Protein AF-A0A2V9TAP6-F1 (afdb_monomer_lite)

Sequence (128 aa):
MLARSSFRQVGIHDHGLYSRNRPRFCCRDLNEDASGNLAGTQTRSLNGDVADETFTGNAIVNPDCTGTDVIQVFESGVLVRTTMLNLVYDDNGRAARAIFKSLVLPNGASLPAVLAIEAQKVFSGKSE

Secondary structure (DSSP, 8-state):
-PPPEEEEEEEEEE---S-S---EEEEEEEEE-TT-EEEEEEEEEETTEEEEEEEEEEEEE-TTSEEEEEEEEEETTEEEEEEEEEEEEEGGGTEEEEEEEEEE-TTSPBPP--EEEEEEEEEE----

Structure (mmCIF, N/CA/C/O backbone):
data_AF-A0A2V9TAP6-F1
#
_entry.id   AF-A0A2V9TAP6-F1
#
loop_
_atom_site.group_PDB
_atom_site.id
_atom_site.type_symbol
_atom_site.label_atom_id
_atom_site.label_alt_id
_atom_site.label_comp_id
_atom_site.label_asym_id
_atom_site.label_entity_id
_atom_site.label_seq_id
_atom_site.pdbx_PDB_ins_code
_atom_site.Cartn_x
_atom_site.Cartn_y
_atom_site.Cartn_z
_atom_site.occupancy
_atom_site.B_iso_or_equiv
_atom_site.auth_seq_id
_atom_site.auth_comp_id
_atom_site.auth_asym_id
_atom_site.auth_atom_id
_atom_site.pdbx_PDB_model_num
ATOM 1 N N . MET A 1 1 ? -14.747 9.418 12.085 1.00 37.84 1 MET A N 1
ATOM 2 C CA . MET A 1 1 ? -13.450 10.126 12.067 1.00 37.84 1 MET A CA 1
ATOM 3 C C .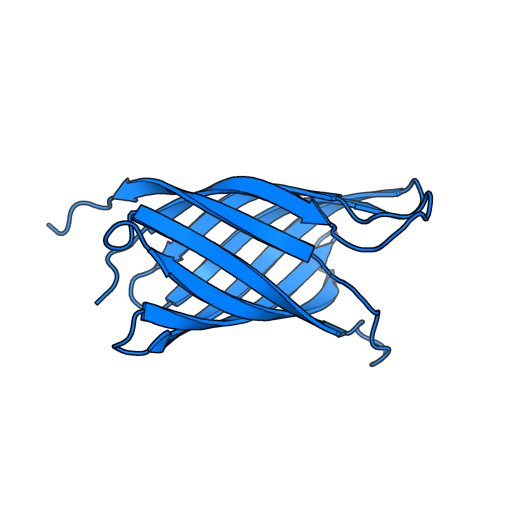 MET A 1 1 ? -12.420 9.148 12.607 1.00 37.84 1 MET A C 1
ATOM 5 O O . MET A 1 1 ? -12.463 8.846 13.794 1.00 37.84 1 MET A O 1
ATOM 9 N N . LEU A 1 2 ? -11.619 8.528 11.738 1.00 49.66 2 LEU A N 1
ATOM 10 C CA . LEU A 1 2 ? -10.583 7.586 12.167 1.00 49.66 2 LEU A CA 1
ATOM 11 C C . LEU A 1 2 ? -9.467 8.406 12.828 1.00 49.66 2 LEU A C 1
ATOM 13 O O . LEU A 1 2 ? -8.974 9.361 12.244 1.00 49.66 2 LEU A O 1
ATOM 17 N N . ALA A 1 3 ? -9.119 8.120 14.082 1.00 54.72 3 ALA A N 1
ATOM 18 C CA . ALA A 1 3 ? -7.928 8.708 14.697 1.00 54.72 3 ALA A CA 1
ATOM 19 C C . ALA A 1 3 ? -6.669 8.152 14.005 1.00 54.72 3 ALA A C 1
ATOM 21 O O . ALA A 1 3 ? -6.725 7.048 13.458 1.00 54.72 3 ALA A O 1
ATOM 22 N N . ARG A 1 4 ? -5.527 8.859 14.076 1.00 55.88 4 ARG A N 1
ATOM 23 C CA . ARG A 1 4 ? -4.231 8.325 13.605 1.00 55.88 4 ARG A CA 1
ATOM 24 C C . ARG A 1 4 ? -4.027 6.911 14.156 1.00 55.88 4 ARG A C 1
ATOM 26 O O . ARG A 1 4 ? -4.072 6.699 15.373 1.00 55.88 4 ARG A O 1
ATOM 33 N N . SER A 1 5 ? -3.849 5.955 13.255 1.00 60.28 5 SER A N 1
ATOM 34 C CA . SER A 1 5 ? -3.845 4.533 13.568 1.00 60.28 5 SER A CA 1
ATOM 35 C C . SER A 1 5 ? -2.647 3.873 12.904 1.00 60.28 5 SER A C 1
ATOM 37 O O . SER A 1 5 ? -2.459 3.954 11.694 1.00 60.28 5 SER A O 1
ATOM 39 N N . SER A 1 6 ? -1.838 3.198 13.714 1.00 67.06 6 SER A N 1
ATOM 40 C CA . SER A 1 6 ? -0.824 2.288 13.195 1.00 67.06 6 SER A CA 1
ATOM 41 C C . SER A 1 6 ? -1.412 0.887 13.191 1.00 67.06 6 SER A C 1
ATOM 43 O O . SER A 1 6 ? -1.883 0.397 14.226 1.00 67.06 6 SER A O 1
ATOM 45 N N . PHE A 1 7 ? -1.399 0.259 12.023 1.00 60.66 7 PHE A N 1
ATOM 46 C CA . PHE A 1 7 ? -1.844 -1.108 11.839 1.00 60.66 7 PHE A CA 1
ATOM 47 C C . PHE A 1 7 ? -0.638 -1.996 11.579 1.00 60.66 7 PHE A C 1
ATOM 49 O O . PHE A 1 7 ? 0.274 -1.664 10.823 1.00 60.66 7 PHE A O 1
ATOM 56 N N . ARG A 1 8 ? -0.666 -3.174 12.184 1.00 58.34 8 ARG A N 1
ATOM 57 C CA . ARG A 1 8 ? 0.198 -4.274 11.797 1.00 58.34 8 ARG A CA 1
ATOM 58 C C . ARG A 1 8 ? -0.625 -5.210 10.957 1.00 58.34 8 ARG A C 1
ATOM 60 O O . ARG A 1 8 ? -1.660 -5.715 11.391 1.00 58.34 8 ARG A O 1
ATOM 67 N N . GLN A 1 9 ? -0.144 -5.456 9.755 1.00 56.59 9 GLN A N 1
ATOM 68 C CA . GLN A 1 9 ? -0.730 -6.479 8.924 1.00 56.59 9 GLN A CA 1
ATOM 69 C C . GLN A 1 9 ? -0.466 -7.847 9.552 1.00 56.59 9 GLN A C 1
ATOM 71 O O . GLN A 1 9 ? 0.671 -8.186 9.880 1.00 56.59 9 GLN A O 1
ATOM 76 N N . VAL A 1 10 ? -1.532 -8.608 9.758 1.00 53.62 10 VAL A N 1
ATOM 77 C CA . VAL A 1 10 ? -1.494 -9.921 10.407 1.00 53.62 10 VAL A CA 1
ATOM 78 C C . VAL A 1 10 ? -1.457 -11.042 9.370 1.00 53.62 10 VAL A C 1
ATOM 80 O O . VAL A 1 10 ? -0.872 -12.089 9.643 1.00 53.62 10 VAL A O 1
ATOM 83 N N . GLY A 1 11 ? -1.950 -10.802 8.150 1.00 51.44 11 GLY A N 1
ATOM 84 C CA . GLY A 1 11 ? -1.837 -11.757 7.050 1.00 51.44 11 GLY A CA 1
ATOM 85 C C . GLY A 1 11 ? -2.072 -11.135 5.676 1.00 51.44 11 GLY A C 1
ATOM 86 O O . GLY A 1 11 ? -2.824 -10.173 5.536 1.00 51.44 11 GLY A O 1
ATOM 87 N N . ILE A 1 12 ? -1.426 -11.706 4.653 1.00 55.06 12 ILE A N 1
ATOM 88 C CA . ILE A 1 12 ? -1.905 -11.625 3.268 1.00 55.06 12 ILE A CA 1
ATOM 89 C C . ILE A 1 12 ? -2.227 -13.029 2.807 1.00 55.06 12 ILE A C 1
ATOM 91 O O . ILE A 1 12 ? -1.358 -13.906 2.800 1.00 55.06 12 ILE A O 1
ATOM 95 N N . HIS A 1 13 ? -3.469 -13.219 2.388 1.00 55.97 13 HIS A N 1
ATOM 96 C CA . HIS A 1 13 ? -3.960 -14.483 1.874 1.00 55.97 13 HIS A CA 1
ATOM 97 C C . HIS A 1 13 ? -4.222 -14.340 0.376 1.00 55.97 13 HIS A C 1
ATOM 99 O O . HIS A 1 13 ? -5.085 -13.582 -0.055 1.00 55.97 13 HIS A O 1
ATOM 105 N N . ASP A 1 14 ? -3.450 -15.065 -0.433 1.00 50.53 14 ASP A N 1
ATOM 106 C CA . ASP A 1 14 ? -3.751 -15.247 -1.853 1.00 50.53 14 ASP A CA 1
ATOM 107 C C . ASP A 1 14 ? -4.696 -16.447 -2.004 1.00 50.53 14 ASP A C 1
ATOM 109 O O . ASP A 1 14 ? -4.336 -17.579 -1.653 1.00 50.53 14 ASP A O 1
ATOM 113 N N . HIS A 1 15 ? -5.901 -16.202 -2.518 1.00 50.09 15 HIS A N 1
ATOM 114 C CA . HIS A 1 15 ? -6.913 -17.236 -2.753 1.00 50.09 15 HIS A CA 1
ATOM 115 C C . HIS A 1 15 ? -6.890 -17.791 -4.194 1.00 50.09 15 HIS A C 1
ATOM 117 O O . HIS A 1 15 ? -7.700 -18.655 -4.531 1.00 50.09 15 HIS A O 1
ATOM 123 N N . GLY A 1 16 ? -5.945 -17.370 -5.045 1.00 42.81 16 GLY A N 1
ATOM 124 C CA . GLY A 1 16 ? -5.807 -17.833 -6.429 1.00 42.81 16 GLY A CA 1
ATOM 125 C C . GLY A 1 16 ? -5.263 -19.261 -6.548 1.00 42.81 16 GLY A C 1
ATOM 126 O O . GLY A 1 16 ? -4.119 -19.534 -6.195 1.00 42.81 16 GLY A O 1
ATOM 127 N N . LEU A 1 17 ? -6.071 -20.196 -7.057 1.00 35.97 17 LEU A N 1
ATOM 128 C CA . LEU A 1 17 ? -5.738 -21.613 -7.281 1.00 35.97 17 LEU A CA 1
ATOM 129 C C . LEU A 1 17 ? -4.355 -21.824 -7.951 1.00 35.97 17 LEU A C 1
ATOM 131 O O . LEU A 1 17 ? -4.086 -21.317 -9.031 1.00 35.97 17 LEU A O 1
ATOM 135 N N . TYR A 1 18 ? -3.496 -22.603 -7.280 1.00 38.91 18 TYR A N 1
ATOM 136 C CA . TYR A 1 18 ? -2.382 -23.397 -7.829 1.00 38.91 18 TYR A CA 1
ATOM 137 C C . TYR A 1 18 ? -1.477 -22.755 -8.914 1.00 38.91 18 TYR A C 1
ATOM 139 O O . TYR A 1 18 ? -1.521 -23.119 -10.084 1.00 38.91 18 TYR A O 1
ATOM 147 N N . SER A 1 19 ? -0.555 -21.872 -8.523 1.00 39.41 19 SER A N 1
ATOM 148 C CA . SER A 1 19 ? 0.633 -21.546 -9.331 1.00 39.41 19 SER A CA 1
ATOM 149 C C . SER A 1 19 ? 1.806 -21.228 -8.406 1.00 39.41 19 SER A C 1
ATOM 151 O O . SER A 1 19 ? 1.625 -20.573 -7.384 1.00 39.41 19 SER A O 1
ATOM 153 N N . ARG A 1 20 ? 3.018 -21.693 -8.734 1.00 46.38 20 ARG A N 1
ATOM 154 C CA . ARG A 1 20 ? 4.246 -21.487 -7.932 1.00 46.38 20 ARG A CA 1
ATOM 155 C C . ARG A 1 20 ? 4.703 -20.015 -7.854 1.00 46.38 20 ARG A C 1
ATOM 157 O O . ARG A 1 20 ? 5.687 -19.729 -7.185 1.00 46.38 20 ARG A O 1
ATOM 164 N N . ASN A 1 21 ? 3.965 -19.099 -8.479 1.00 51.53 21 ASN A N 1
ATOM 165 C CA . ASN A 1 21 ? 4.261 -17.672 -8.613 1.00 51.53 21 ASN A CA 1
ATOM 166 C C . ASN A 1 21 ? 3.312 -16.776 -7.792 1.00 51.53 21 ASN A C 1
ATOM 168 O O . ASN A 1 21 ? 2.902 -15.714 -8.254 1.00 51.53 21 ASN A O 1
ATOM 172 N N . ARG A 1 22 ? 2.922 -17.191 -6.581 1.00 57.50 22 ARG A N 1
ATOM 173 C CA . ARG A 1 22 ? 2.039 -16.364 -5.743 1.00 57.50 22 ARG A CA 1
ATOM 174 C C . ARG A 1 22 ? 2.791 -15.167 -5.156 1.00 57.50 22 ARG A C 1
ATOM 176 O O . ARG A 1 22 ? 3.768 -15.395 -4.437 1.00 57.50 22 ARG A O 1
ATOM 183 N N . PRO A 1 23 ? 2.337 -13.925 -5.392 1.00 59.75 23 PRO A N 1
ATOM 184 C CA . PRO A 1 23 ? 2.874 -12.785 -4.679 1.00 59.75 23 PRO A CA 1
ATOM 185 C C . PRO A 1 23 ? 2.576 -12.924 -3.185 1.00 59.75 23 PRO A C 1
ATOM 187 O O . PRO A 1 23 ? 1.426 -13.100 -2.784 1.00 59.75 23 PRO A O 1
ATOM 190 N N . ARG A 1 24 ? 3.603 -12.807 -2.347 1.00 67.31 24 ARG A N 1
ATOM 191 C CA . ARG A 1 24 ? 3.441 -12.576 -0.908 1.00 67.31 24 ARG A CA 1
ATOM 192 C C . ARG A 1 24 ? 3.960 -11.187 -0.591 1.00 67.31 24 ARG A C 1
ATOM 194 O O . ARG A 1 24 ? 5.078 -10.870 -0.986 1.00 67.31 24 ARG A O 1
ATOM 201 N N . PHE A 1 25 ? 3.179 -10.391 0.134 1.00 68.38 25 PHE A N 1
ATOM 202 C CA . PHE A 1 25 ? 3.678 -9.146 0.714 1.00 68.38 25 PHE A CA 1
ATOM 203 C C . PHE A 1 25 ? 3.673 -9.267 2.232 1.00 68.38 25 PHE A C 1
ATOM 205 O O . PHE A 1 25 ? 2.634 -9.458 2.861 1.00 68.38 25 PHE A O 1
ATOM 212 N N . CYS A 1 26 ? 4.857 -9.189 2.822 1.00 61.12 26 CYS A N 1
ATOM 213 C CA . CYS A 1 26 ? 5.003 -9.001 4.253 1.00 61.12 26 CYS A CA 1
ATOM 214 C C . CYS A 1 26 ? 5.050 -7.499 4.499 1.00 61.12 26 CYS A C 1
ATOM 216 O O . CYS A 1 26 ? 6.119 -6.898 4.422 1.00 61.12 26 CYS A O 1
ATOM 218 N N . CYS A 1 27 ? 3.897 -6.884 4.756 1.00 66.19 27 CYS A N 1
ATOM 219 C CA . CYS A 1 27 ? 3.873 -5.500 5.212 1.00 66.19 27 CYS A CA 1
ATOM 220 C C . CYS A 1 27 ? 4.518 -5.443 6.596 1.00 66.19 27 CYS A C 1
ATOM 222 O O . CYS A 1 27 ? 4.115 -6.170 7.508 1.00 66.19 27 CYS A O 1
ATOM 224 N N . ARG A 1 28 ? 5.558 -4.622 6.721 1.00 67.44 28 ARG A N 1
ATOM 225 C CA . ARG A 1 28 ? 6.320 -4.464 7.959 1.00 67.44 28 ARG A CA 1
ATOM 226 C C . ARG A 1 28 ? 5.643 -3.418 8.838 1.00 67.44 28 ARG A C 1
ATOM 228 O O . ARG A 1 28 ? 5.254 -3.743 9.954 1.00 67.44 28 ARG A O 1
ATOM 235 N N . ASP A 1 29 ? 5.400 -2.235 8.277 1.00 77.12 29 ASP A N 1
ATOM 236 C CA . ASP A 1 29 ? 4.735 -1.119 8.947 1.00 77.12 29 ASP A CA 1
ATOM 237 C C . ASP A 1 29 ? 3.673 -0.518 8.019 1.00 77.12 29 ASP A C 1
ATOM 239 O O . ASP A 1 29 ? 3.964 -0.255 6.852 1.00 77.12 29 ASP A O 1
ATOM 243 N N . LEU A 1 30 ? 2.458 -0.293 8.531 1.00 83.00 30 LEU A N 1
ATOM 244 C CA . LEU A 1 30 ? 1.399 0.467 7.865 1.00 83.00 30 LEU A CA 1
ATOM 245 C C . LEU A 1 30 ? 0.880 1.535 8.830 1.00 83.00 30 LEU A C 1
ATOM 247 O O . LEU A 1 30 ? 0.463 1.243 9.955 1.00 83.00 30 LEU A O 1
ATOM 251 N N . ASN A 1 31 ? 0.910 2.785 8.390 1.00 85.44 31 ASN A N 1
ATOM 252 C CA . ASN A 1 31 ? 0.383 3.911 9.139 1.00 85.44 31 ASN A CA 1
ATOM 253 C C . ASN A 1 31 ? -0.698 4.616 8.330 1.00 85.44 31 ASN A C 1
ATOM 255 O O . ASN A 1 31 ? -0.470 4.986 7.180 1.00 85.44 31 ASN A O 1
ATOM 259 N N . GLU A 1 32 ? -1.832 4.842 8.979 1.00 86.38 32 GLU A N 1
ATOM 260 C CA . GLU A 1 32 ? -2.948 5.603 8.449 1.00 86.38 32 GLU A CA 1
ATOM 261 C C . GLU A 1 32 ? -3.195 6.828 9.330 1.00 86.38 32 GLU A C 1
ATOM 263 O O . GLU A 1 32 ? -3.320 6.725 10.557 1.00 86.38 32 GLU A O 1
ATOM 268 N N . ASP A 1 33 ? -3.241 8.011 8.722 1.00 84.12 33 ASP A N 1
ATOM 269 C CA . ASP A 1 33 ? -3.617 9.224 9.441 1.00 84.12 33 ASP A CA 1
ATOM 270 C C . ASP A 1 33 ? -5.131 9.490 9.431 1.00 84.12 33 ASP A C 1
ATOM 272 O O . ASP A 1 33 ? -5.912 8.804 8.782 1.00 84.12 33 ASP A O 1
ATOM 276 N N . ALA A 1 34 ? -5.565 10.507 10.180 1.00 82.62 34 ALA A N 1
ATOM 277 C CA . ALA A 1 34 ? -6.987 10.827 10.303 1.00 82.62 34 ALA A CA 1
ATOM 278 C C . ALA A 1 34 ? -7.641 11.344 9.007 1.00 82.62 34 ALA A C 1
ATOM 280 O O . ALA A 1 34 ? -8.867 11.437 8.937 1.00 82.62 34 ALA A O 1
ATOM 281 N N . SER A 1 35 ? -6.831 11.681 8.003 1.00 86.94 35 SER A N 1
ATOM 282 C CA . SER A 1 35 ? -7.268 12.086 6.667 1.00 86.94 35 SER A CA 1
ATOM 283 C C . SER A 1 35 ? -7.274 10.909 5.682 1.00 86.94 35 SER A C 1
ATOM 285 O O . SER A 1 35 ? -7.524 11.119 4.495 1.00 86.94 35 SER A O 1
ATOM 287 N N . GLY A 1 36 ? -6.983 9.690 6.153 1.00 86.94 36 GLY A N 1
ATOM 288 C CA . GLY A 1 36 ? -6.895 8.485 5.333 1.00 86.94 36 GLY A CA 1
ATOM 289 C C . GLY A 1 36 ? -5.587 8.372 4.552 1.00 86.94 36 GLY A C 1
ATOM 290 O O . GLY A 1 36 ? -5.496 7.554 3.643 1.00 86.94 36 GLY A O 1
ATOM 291 N N . ASN A 1 37 ? -4.558 9.178 4.842 1.00 91.69 37 ASN A N 1
ATOM 292 C CA . ASN A 1 37 ? -3.276 9.012 4.158 1.00 91.69 37 ASN A CA 1
ATOM 293 C C . ASN A 1 37 ? -2.563 7.772 4.688 1.00 91.69 37 ASN A C 1
ATOM 295 O O . ASN A 1 37 ? -2.331 7.643 5.892 1.00 91.69 37 ASN A O 1
ATOM 299 N N . LEU A 1 38 ? -2.176 6.901 3.763 1.00 90.62 38 LEU A N 1
ATOM 300 C CA . LEU A 1 38 ? -1.488 5.649 4.024 1.00 90.62 38 LEU A CA 1
ATOM 301 C C . LEU A 1 38 ? -0.008 5.784 3.682 1.00 90.62 38 LEU A C 1
ATOM 303 O O . LEU A 1 38 ? 0.355 6.329 2.638 1.00 90.62 38 LEU A O 1
ATOM 307 N N . ALA A 1 39 ? 0.849 5.246 4.541 1.00 91.25 39 ALA A N 1
ATOM 308 C CA . ALA A 1 39 ? 2.272 5.098 4.275 1.00 91.25 39 ALA A CA 1
ATOM 309 C C . ALA A 1 39 ? 2.820 3.854 4.970 1.00 91.25 39 ALA A C 1
ATOM 311 O O . ALA A 1 39 ? 2.379 3.496 6.065 1.00 91.25 39 ALA A O 1
ATOM 312 N N . GLY A 1 40 ? 3.806 3.211 4.354 1.00 88.94 40 GLY A N 1
ATOM 313 C CA . GLY A 1 40 ? 4.400 2.026 4.945 1.00 88.94 40 GLY A CA 1
ATOM 314 C C . GLY A 1 40 ? 5.498 1.380 4.123 1.00 88.94 40 GLY A C 1
ATOM 315 O O . GLY A 1 40 ? 5.940 1.898 3.094 1.00 88.94 40 GLY A O 1
ATOM 316 N N . THR A 1 41 ? 5.938 0.225 4.613 1.00 89.12 41 THR A N 1
ATOM 317 C CA . THR A 1 41 ? 6.932 -0.621 3.948 1.00 89.12 41 THR A CA 1
ATOM 318 C C . THR A 1 41 ? 6.453 -2.060 3.866 1.00 89.12 41 THR A C 1
ATOM 320 O O . THR A 1 41 ? 5.728 -2.549 4.739 1.00 89.12 41 THR A O 1
ATOM 323 N N . GLN A 1 42 ? 6.863 -2.757 2.811 1.00 87.12 42 GLN A N 1
ATOM 324 C CA . GLN A 1 42 ? 6.571 -4.171 2.623 1.00 87.12 42 GLN A CA 1
ATOM 325 C C . GLN A 1 42 ? 7.736 -4.887 1.953 1.00 87.12 42 GLN A C 1
ATOM 327 O O . GLN A 1 42 ? 8.427 -4.312 1.122 1.00 87.12 42 GLN A O 1
ATOM 332 N N . THR A 1 43 ? 7.903 -6.167 2.254 1.00 85.31 43 THR A N 1
ATOM 333 C CA . THR A 1 43 ? 8.753 -7.056 1.461 1.00 85.31 43 THR A CA 1
ATOM 334 C C . THR A 1 43 ? 7.859 -7.856 0.524 1.00 85.31 43 THR A C 1
ATOM 336 O O . THR A 1 43 ? 6.984 -8.599 0.978 1.00 85.31 43 THR A O 1
ATOM 339 N N . ARG A 1 44 ? 8.067 -7.716 -0.784 1.00 85.62 44 ARG A N 1
ATOM 340 C CA . ARG A 1 44 ? 7.452 -8.556 -1.813 1.00 85.62 44 ARG A CA 1
ATOM 341 C C . ARG A 1 44 ? 8.291 -9.810 -2.005 1.00 85.62 44 ARG A C 1
ATOM 343 O O . ARG A 1 44 ? 9.501 -9.716 -2.140 1.00 85.62 44 ARG A O 1
ATOM 350 N N . SER A 1 45 ? 7.630 -10.949 -2.181 1.00 79.00 45 SER A N 1
ATOM 351 C CA . SER A 1 45 ? 8.173 -12.081 -2.932 1.00 79.00 45 SER A CA 1
ATOM 352 C C . SER A 1 45 ? 7.249 -12.418 -4.100 1.00 79.00 45 SER A C 1
ATOM 354 O O . SER A 1 45 ? 6.066 -12.677 -3.879 1.00 79.00 45 SER A O 1
ATOM 356 N N . LEU A 1 46 ? 7.758 -12.389 -5.333 1.00 76.94 46 LEU A N 1
ATOM 357 C CA . LEU A 1 46 ? 7.000 -12.683 -6.554 1.00 76.94 46 LEU A CA 1
ATOM 358 C C . LEU A 1 46 ? 7.913 -13.341 -7.589 1.00 76.94 46 LEU A C 1
ATOM 360 O O . LEU A 1 46 ? 8.992 -12.840 -7.871 1.00 76.94 46 LEU A O 1
ATOM 364 N N . ASN A 1 47 ? 7.472 -14.447 -8.191 1.00 73.88 47 ASN A N 1
ATOM 365 C CA . ASN A 1 47 ? 8.215 -15.164 -9.238 1.00 73.88 47 ASN A CA 1
ATOM 366 C C . ASN A 1 47 ? 9.658 -15.555 -8.849 1.00 73.88 47 ASN A C 1
ATOM 368 O O . ASN A 1 47 ? 10.525 -15.654 -9.712 1.00 73.88 47 ASN A O 1
ATOM 372 N N . GLY A 1 48 ? 9.919 -15.780 -7.557 1.00 75.19 48 GLY A N 1
ATOM 373 C CA . GLY A 1 48 ? 11.258 -16.087 -7.040 1.00 75.19 48 GLY A CA 1
ATOM 374 C C . GLY A 1 48 ? 12.144 -14.865 -6.784 1.00 75.19 48 GLY A C 1
ATOM 375 O O . GLY A 1 48 ? 13.231 -15.033 -6.242 1.00 75.19 48 GLY A O 1
ATOM 376 N N . ASP A 1 49 ? 11.673 -13.662 -7.108 1.00 81.25 49 ASP A N 1
ATOM 377 C CA . ASP A 1 49 ? 12.319 -12.399 -6.764 1.00 81.25 49 ASP A CA 1
ATOM 378 C C . ASP A 1 49 ? 11.795 -11.867 -5.422 1.00 81.25 49 ASP A C 1
ATOM 380 O O . ASP A 1 49 ? 10.617 -12.056 -5.085 1.00 81.25 49 ASP A O 1
ATOM 384 N N . VAL A 1 50 ? 12.674 -11.242 -4.637 1.00 85.31 50 VAL A N 1
ATOM 385 C CA . VAL A 1 50 ? 12.343 -10.635 -3.343 1.00 85.31 50 VAL A CA 1
ATOM 386 C C . VAL A 1 50 ? 12.829 -9.196 -3.341 1.00 85.31 50 VAL A C 1
ATOM 388 O O . VAL A 1 50 ? 14.020 -8.953 -3.505 1.00 85.31 50 VAL A O 1
ATOM 391 N N . ALA A 1 51 ? 11.914 -8.261 -3.097 1.00 88.44 51 ALA A N 1
ATOM 392 C CA . ALA A 1 51 ? 12.206 -6.834 -3.101 1.00 88.44 51 ALA A CA 1
ATOM 393 C C . ALA A 1 51 ? 11.591 -6.150 -1.880 1.00 88.44 51 ALA A C 1
ATOM 395 O O . ALA A 1 51 ? 10.450 -6.437 -1.504 1.00 88.44 51 ALA A O 1
ATOM 396 N N . ASP A 1 52 ? 12.339 -5.223 -1.287 1.00 91.06 52 ASP A N 1
ATOM 397 C CA . ASP A 1 52 ? 11.818 -4.313 -0.275 1.00 91.06 52 ASP A CA 1
ATOM 398 C C . ASP A 1 52 ? 11.220 -3.079 -0.945 1.00 91.06 52 ASP A C 1
ATOM 400 O O . ASP A 1 52 ? 11.816 -2.455 -1.825 1.00 91.06 52 ASP A O 1
ATOM 404 N N . GLU A 1 53 ? 10.025 -2.722 -0.501 1.00 91.75 53 GLU A N 1
ATOM 405 C CA . GLU A 1 53 ? 9.224 -1.669 -1.091 1.00 91.75 53 GLU A CA 1
ATOM 406 C C . GLU A 1 53 ? 8.737 -0.686 -0.041 1.00 91.75 53 GLU A C 1
ATOM 408 O O . GLU A 1 53 ? 8.462 -1.035 1.112 1.00 91.75 53 GLU A O 1
ATOM 413 N N . THR A 1 54 ? 8.534 0.543 -0.488 1.00 93.44 54 THR A N 1
ATOM 414 C CA . THR A 1 54 ? 7.733 1.531 0.224 1.00 93.44 54 THR A CA 1
ATOM 415 C C . THR A 1 54 ? 6.405 1.699 -0.493 1.00 93.44 54 THR A C 1
ATOM 417 O O . THR A 1 54 ? 6.285 1.457 -1.695 1.00 93.44 54 THR A O 1
ATOM 420 N N . PHE A 1 55 ? 5.380 2.112 0.234 1.00 93.31 55 PHE A N 1
ATOM 421 C CA . PHE A 1 55 ? 4.120 2.487 -0.381 1.00 93.31 55 PHE A CA 1
ATOM 422 C C . PHE A 1 55 ? 3.540 3.727 0.274 1.00 93.31 55 PHE A C 1
ATOM 424 O O . PHE A 1 55 ? 3.753 3.993 1.460 1.00 93.31 55 PHE A O 1
ATOM 431 N N . THR A 1 56 ? 2.785 4.470 -0.520 1.00 95.31 56 THR A N 1
ATOM 432 C CA . THR A 1 56 ? 1.950 5.580 -0.076 1.00 95.31 56 THR A CA 1
ATOM 433 C C . THR A 1 56 ? 0.582 5.456 -0.718 1.00 95.31 56 THR A C 1
ATOM 435 O O . THR A 1 56 ? 0.425 4.804 -1.749 1.00 95.31 56 THR A O 1
ATOM 43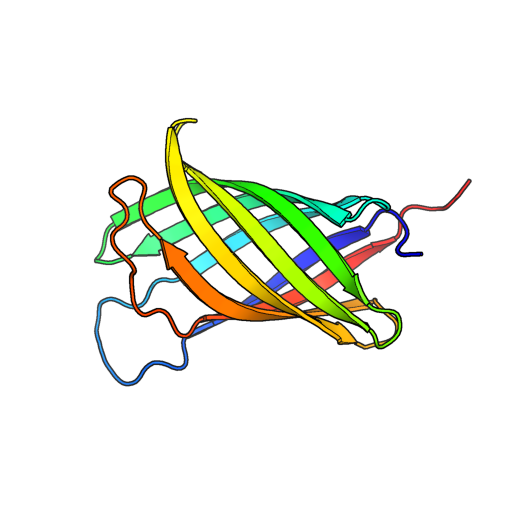8 N N . GLY A 1 57 ? -0.432 6.061 -0.124 1.00 94.12 57 GLY A N 1
ATOM 439 C CA . GLY A 1 57 ? -1.760 6.022 -0.704 1.00 94.12 57 GLY A CA 1
ATOM 440 C C . GLY A 1 57 ? -2.776 6.828 0.068 1.00 94.12 57 GLY A C 1
ATOM 441 O O . GLY A 1 57 ? -2.443 7.543 1.013 1.00 94.12 57 GLY A O 1
ATOM 442 N N . ASN A 1 58 ? -4.025 6.694 -0.346 1.00 94.81 58 ASN A N 1
ATOM 443 C CA . ASN A 1 58 ? -5.151 7.298 0.341 1.00 94.81 58 ASN A CA 1
ATOM 444 C C . ASN A 1 58 ? -6.305 6.299 0.436 1.00 94.81 58 ASN A C 1
ATOM 446 O O . ASN A 1 58 ? -6.636 5.645 -0.556 1.00 94.81 58 ASN A O 1
ATOM 450 N N . ALA A 1 59 ? -6.875 6.208 1.632 1.00 91.12 59 ALA A N 1
ATOM 451 C CA . ALA A 1 59 ? -8.093 5.495 1.956 1.00 91.12 59 ALA A CA 1
ATOM 452 C C . ALA A 1 59 ? -9.264 6.478 1.996 1.00 91.12 59 ALA A C 1
ATOM 454 O O . ALA A 1 59 ? -9.238 7.477 2.720 1.00 91.12 59 ALA A O 1
ATOM 455 N N . ILE A 1 60 ? -10.323 6.170 1.253 1.00 93.25 60 ILE A N 1
ATOM 456 C CA . ILE A 1 60 ? -11.607 6.863 1.355 1.00 93.25 60 I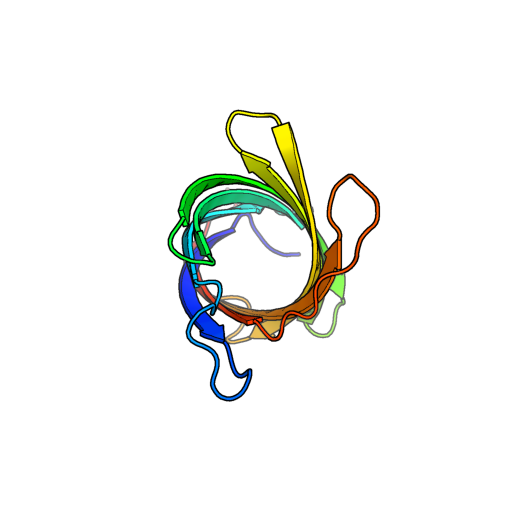LE A CA 1
ATOM 457 C C . ILE A 1 60 ? -12.569 5.927 2.069 1.00 93.25 60 ILE A C 1
ATOM 459 O O . ILE A 1 60 ? -12.954 4.895 1.519 1.00 93.25 60 ILE A O 1
ATOM 463 N N . VAL A 1 61 ? -12.954 6.299 3.290 1.00 89.94 61 VAL A N 1
ATOM 464 C CA . VAL A 1 61 ? -13.796 5.482 4.169 1.00 89.94 61 VAL A CA 1
ATOM 465 C C . VAL A 1 61 ? -15.184 6.097 4.277 1.00 89.94 61 VAL A C 1
ATOM 467 O O . VAL A 1 61 ? -15.354 7.249 4.680 1.00 89.94 61 VAL A O 1
ATOM 470 N N . ASN A 1 62 ? -16.183 5.306 3.922 1.00 89.38 62 ASN A N 1
ATOM 471 C CA . ASN A 1 62 ? -17.591 5.642 3.998 1.00 89.38 62 ASN A CA 1
ATOM 472 C C . ASN A 1 62 ? -18.121 5.497 5.441 1.00 89.38 62 ASN A C 1
ATOM 474 O O . ASN A 1 62 ? -17.542 4.779 6.261 1.00 89.38 62 ASN A O 1
ATOM 478 N N . PRO A 1 63 ? -19.265 6.129 5.772 1.00 88.00 63 PRO A N 1
ATOM 479 C CA . PRO A 1 63 ? -19.885 6.017 7.097 1.00 88.00 63 PRO A CA 1
ATOM 480 C C . PRO A 1 63 ? -20.308 4.598 7.505 1.00 88.00 63 PRO A C 1
ATOM 482 O O . PRO A 1 63 ? -20.493 4.343 8.691 1.00 88.00 63 PRO A O 1
ATOM 485 N N . ASP A 1 64 ? -20.466 3.683 6.548 1.00 88.94 64 ASP A N 1
ATOM 486 C CA . ASP A 1 64 ? -20.793 2.270 6.774 1.00 88.94 64 ASP A CA 1
ATOM 487 C C . ASP A 1 64 ? -19.551 1.387 7.016 1.00 88.94 64 ASP A C 1
ATOM 489 O O . ASP A 1 64 ? -19.635 0.161 6.950 1.00 88.94 64 ASP A O 1
ATOM 493 N N . CYS A 1 65 ? -18.399 2.010 7.295 1.00 89.50 65 CYS A N 1
ATOM 494 C CA . CYS A 1 65 ? -17.098 1.371 7.514 1.00 89.50 65 CYS A CA 1
ATOM 495 C C . CYS A 1 65 ? -16.515 0.643 6.290 1.00 89.50 65 CYS A C 1
ATOM 497 O O . CYS A 1 65 ? -15.483 -0.021 6.418 1.00 89.50 65 CYS A O 1
ATOM 499 N N . THR A 1 66 ? -17.125 0.775 5.110 1.00 94.25 66 THR A N 1
ATOM 500 C CA . THR A 1 66 ? -16.527 0.337 3.842 1.00 94.25 66 THR A CA 1
ATOM 501 C C . THR A 1 66 ? -15.656 1.437 3.252 1.00 94.25 66 THR A C 1
ATOM 503 O O . THR A 1 66 ? -15.811 2.610 3.579 1.00 94.25 66 THR A O 1
ATOM 506 N N . GLY A 1 67 ? -14.735 1.091 2.364 1.00 92.94 67 GLY A N 1
ATOM 507 C CA . GLY A 1 67 ? -13.871 2.077 1.743 1.00 92.94 67 GLY A CA 1
ATOM 508 C C . GLY A 1 67 ? -13.144 1.577 0.510 1.00 92.94 67 GLY A C 1
ATOM 509 O O . GLY A 1 67 ? -13.300 0.437 0.062 1.00 92.94 67 GLY A O 1
ATOM 510 N N . THR A 1 68 ? -12.355 2.469 -0.067 1.00 94.56 68 THR A N 1
ATOM 511 C CA . THR A 1 68 ? -11.455 2.159 -1.174 1.00 94.56 68 THR A CA 1
ATOM 512 C C . THR A 1 68 ? -10.103 2.790 -0.918 1.00 94.56 68 THR A C 1
ATOM 514 O O . THR A 1 68 ? -10.033 3.976 -0.601 1.00 94.56 68 THR A O 1
ATOM 517 N N . ASP A 1 69 ? -9.055 2.009 -1.154 1.00 93.31 69 ASP A N 1
ATOM 518 C CA . ASP A 1 69 ? -7.679 2.475 -1.060 1.00 93.31 69 ASP A CA 1
ATOM 519 C C . ASP A 1 69 ? -7.073 2.567 -2.449 1.00 93.31 69 ASP A C 1
ATOM 521 O O . ASP A 1 69 ? -7.222 1.654 -3.267 1.00 93.31 69 ASP A O 1
ATOM 525 N N . VAL A 1 70 ? -6.338 3.645 -2.703 1.00 95.38 70 VAL A N 1
ATOM 526 C CA . VAL A 1 70 ? -5.458 3.765 -3.866 1.00 95.38 70 VAL A CA 1
ATOM 527 C C . VAL A 1 70 ? -4.031 3.864 -3.362 1.00 95.38 70 VAL A C 1
ATOM 529 O O . VAL A 1 70 ? -3.662 4.840 -2.713 1.00 95.38 70 VAL A O 1
ATOM 532 N N . ILE A 1 71 ? -3.233 2.842 -3.665 1.00 93.88 71 ILE A N 1
ATOM 533 C CA . ILE A 1 71 ? -1.865 2.686 -3.175 1.00 93.88 71 ILE A CA 1
ATOM 534 C C . ILE A 1 71 ? -0.889 2.749 -4.344 1.00 93.88 71 ILE A C 1
ATOM 536 O O . ILE A 1 71 ? -1.043 2.054 -5.349 1.00 93.88 71 ILE A O 1
ATOM 540 N N . GLN A 1 72 ? 0.149 3.554 -4.189 1.00 96.00 72 GLN A N 1
ATOM 541 C CA . GLN A 1 72 ? 1.325 3.604 -5.039 1.00 96.00 72 GLN A CA 1
ATOM 542 C C . GLN A 1 72 ? 2.469 2.889 -4.330 1.00 96.00 72 GLN A C 1
ATOM 544 O O . GLN A 1 72 ? 2.736 3.143 -3.158 1.00 96.00 72 GLN A O 1
ATOM 549 N N . VAL A 1 73 ? 3.136 1.986 -5.039 1.00 93.25 73 VAL A N 1
ATOM 550 C CA . VAL A 1 73 ? 4.207 1.156 -4.490 1.00 93.25 73 VAL A CA 1
ATOM 551 C C . VAL A 1 73 ? 5.504 1.440 -5.230 1.00 93.25 73 VAL A C 1
ATOM 553 O O . VAL A 1 73 ? 5.528 1.484 -6.464 1.00 93.25 73 VAL A O 1
ATOM 556 N N . PHE A 1 74 ? 6.574 1.605 -4.465 1.00 94.69 74 PHE A N 1
ATOM 557 C CA . PHE A 1 74 ? 7.877 2.023 -4.940 1.00 94.69 74 PHE A CA 1
ATOM 558 C C . PHE A 1 74 ? 8.953 1.015 -4.552 1.00 94.69 74 PHE A C 1
ATOM 560 O O . PHE A 1 74 ? 9.006 0.548 -3.415 1.00 94.69 74 PHE A O 1
ATOM 567 N N . GLU A 1 75 ? 9.859 0.756 -5.484 1.00 93.75 75 GLU A N 1
ATOM 568 C CA . GLU A 1 75 ? 11.081 -0.013 -5.266 1.00 93.75 75 GLU A CA 1
ATOM 569 C C . GLU A 1 75 ? 12.264 0.924 -5.508 1.00 93.75 75 GLU A C 1
ATOM 571 O O . GLU A 1 75 ? 12.343 1.575 -6.551 1.00 93.75 75 GLU A O 1
ATOM 576 N N . SER A 1 76 ? 13.129 1.094 -4.505 1.00 93.44 76 SER A N 1
ATOM 577 C CA . SER A 1 76 ? 14.234 2.070 -4.549 1.00 93.44 76 SER A CA 1
ATOM 578 C C . SER A 1 76 ? 13.808 3.490 -4.983 1.00 93.44 76 SER A C 1
ATOM 580 O O . SER A 1 76 ? 14.562 4.204 -5.639 1.00 93.44 76 SER A O 1
ATOM 582 N N . GLY A 1 77 ? 12.587 3.909 -4.624 1.00 94.06 77 GLY A N 1
ATOM 583 C CA . GLY A 1 77 ? 12.022 5.224 -4.962 1.00 94.06 77 GLY A CA 1
ATOM 584 C C . GLY A 1 77 ? 11.382 5.329 -6.353 1.00 94.06 77 GLY A C 1
ATOM 585 O O . GLY A 1 77 ? 10.805 6.365 -6.677 1.00 94.06 77 GLY A O 1
ATOM 586 N N . VAL A 1 78 ? 11.427 4.271 -7.165 1.00 96.38 78 VAL A N 1
ATOM 587 C CA . VAL A 1 78 ? 10.786 4.215 -8.485 1.00 96.38 78 VAL A CA 1
ATOM 588 C C . VAL A 1 78 ? 9.395 3.608 -8.349 1.00 96.38 78 VAL A C 1
ATOM 590 O O . VAL A 1 78 ? 9.246 2.548 -7.750 1.00 96.38 78 VAL A O 1
ATOM 593 N N . LEU A 1 79 ? 8.370 4.256 -8.912 1.00 95.25 79 LEU A N 1
ATOM 594 C CA . LEU A 1 79 ? 7.010 3.711 -8.936 1.00 95.25 79 LEU A CA 1
ATOM 595 C C . LEU A 1 79 ? 6.997 2.426 -9.767 1.00 95.25 79 LEU A C 1
ATOM 597 O O . LEU A 1 79 ? 7.236 2.467 -10.972 1.00 95.25 79 LEU A O 1
ATOM 601 N N . VAL A 1 80 ? 6.675 1.303 -9.134 1.00 93.50 80 VAL A N 1
ATOM 602 C CA . VAL A 1 80 ? 6.613 -0.013 -9.792 1.00 93.50 80 VAL A CA 1
ATOM 603 C C . VAL A 1 80 ? 5.193 -0.538 -9.920 1.00 93.50 80 VAL A C 1
ATOM 605 O O . VAL A 1 80 ? 4.961 -1.498 -10.654 1.00 93.50 80 VAL A O 1
ATOM 608 N N . ARG A 1 81 ? 4.231 0.069 -9.213 1.00 92.00 81 ARG A N 1
ATOM 609 C CA . ARG A 1 81 ? 2.843 -0.394 -9.209 1.00 92.00 81 ARG A CA 1
ATOM 610 C C . ARG A 1 81 ? 1.876 0.622 -8.614 1.00 92.00 81 ARG A C 1
ATOM 612 O O . ARG A 1 81 ? 2.189 1.311 -7.648 1.00 92.00 81 ARG A O 1
ATOM 619 N N . THR A 1 82 ? 0.656 0.625 -9.137 1.00 94.81 82 THR A N 1
ATOM 620 C CA . THR A 1 82 ? -0.511 1.253 -8.514 1.00 94.81 82 THR A CA 1
ATOM 621 C C . THR A 1 82 ? -1.597 0.205 -8.306 1.00 94.81 82 THR A C 1
ATOM 623 O O . THR A 1 82 ? -1.904 -0.569 -9.214 1.00 94.81 82 THR A O 1
ATOM 626 N N . THR A 1 83 ? -2.161 0.140 -7.105 1.00 91.88 83 THR A N 1
ATOM 627 C CA . THR A 1 83 ? -3.189 -0.838 -6.731 1.00 91.88 83 THR A CA 1
ATOM 628 C C . THR A 1 83 ? -4.399 -0.152 -6.144 1.00 91.88 83 THR A C 1
ATOM 630 O O . THR A 1 83 ? -4.263 0.787 -5.363 1.00 91.88 83 THR A O 1
ATOM 633 N N . MET A 1 84 ? -5.573 -0.666 -6.490 1.00 92.75 84 MET A N 1
ATOM 634 C CA . MET A 1 84 ? -6.825 -0.286 -5.856 1.00 92.75 84 MET A CA 1
ATOM 635 C C . MET A 1 84 ? -7.328 -1.450 -5.014 1.00 92.75 84 MET A C 1
ATOM 637 O O . MET A 1 84 ? -7.374 -2.584 -5.502 1.00 92.75 84 MET A O 1
ATOM 641 N N . LEU A 1 85 ? -7.725 -1.173 -3.776 1.00 91.88 85 LEU A N 1
ATOM 642 C CA . LEU A 1 85 ? -8.302 -2.160 -2.874 1.00 91.88 85 LEU A CA 1
ATOM 643 C C . LEU A 1 85 ? -9.699 -1.733 -2.443 1.00 91.88 85 LEU A C 1
ATOM 645 O O . LEU A 1 85 ? -9.959 -0.549 -2.262 1.00 91.88 85 LEU A O 1
ATOM 649 N N . ASN A 1 86 ? -10.581 -2.707 -2.248 1.00 93.62 86 ASN A N 1
ATOM 650 C CA . ASN A 1 86 ? -11.781 -2.496 -1.448 1.00 93.62 86 ASN A CA 1
ATOM 651 C C . ASN A 1 86 ? -11.424 -2.791 0.004 1.00 93.62 86 ASN A C 1
ATOM 653 O O . ASN A 1 86 ? -10.857 -3.849 0.277 1.00 93.62 86 ASN A O 1
ATOM 657 N N . LEU A 1 87 ? -11.786 -1.888 0.903 1.00 92.06 87 LEU A N 1
ATOM 658 C CA . LEU A 1 87 ? -11.454 -1.929 2.319 1.00 92.06 87 LEU A CA 1
ATOM 659 C C . LEU A 1 87 ? -12.728 -2.033 3.160 1.00 92.06 87 LEU A C 1
ATOM 661 O O . LEU A 1 87 ? -13.765 -1.466 2.817 1.00 92.06 87 LEU A O 1
ATOM 665 N N . VAL A 1 88 ? -12.644 -2.744 4.277 1.00 93.81 88 VAL A N 1
ATOM 666 C CA . VAL A 1 88 ? -13.645 -2.745 5.341 1.00 93.81 88 VAL A CA 1
ATOM 667 C C . VAL A 1 88 ? -12.925 -2.651 6.676 1.00 93.81 88 VAL A C 1
ATOM 669 O O . VAL A 1 88 ? -12.029 -3.450 6.952 1.00 93.81 88 VAL A O 1
ATOM 672 N N . TYR A 1 89 ? -13.355 -1.718 7.519 1.00 89.62 89 TYR A N 1
ATOM 673 C CA . TYR A 1 89 ? -13.011 -1.733 8.936 1.00 89.62 89 TYR A CA 1
ATOM 674 C C . TYR A 1 89 ? -14.051 -2.521 9.714 1.00 89.62 89 TYR A C 1
ATOM 676 O O . TYR A 1 89 ? -15.257 -2.335 9.549 1.00 89.62 89 TYR A O 1
ATOM 684 N N . ASP A 1 90 ? -13.581 -3.364 10.617 1.00 90.12 90 ASP A N 1
ATOM 685 C CA . ASP A 1 90 ? -14.410 -4.083 11.566 1.00 90.12 90 ASP A CA 1
ATOM 686 C C . ASP A 1 90 ? -13.807 -4.015 12.972 1.00 90.12 90 ASP A C 1
ATOM 688 O O . ASP A 1 90 ? -12.895 -3.230 13.254 1.00 90.12 90 ASP A O 1
ATOM 692 N N . ASP A 1 91 ? -14.426 -4.736 13.906 1.00 87.38 91 ASP A N 1
ATOM 693 C CA . ASP A 1 91 ? -14.076 -4.698 15.326 1.00 87.38 91 ASP A CA 1
ATOM 694 C C . ASP A 1 91 ? -13.952 -3.259 15.881 1.00 87.38 91 ASP A C 1
ATOM 696 O O . ASP A 1 91 ? -12.983 -2.890 16.549 1.00 87.38 91 ASP A O 1
ATOM 700 N N . ASN A 1 92 ? -14.935 -2.410 15.552 1.00 84.25 92 ASN A N 1
ATOM 701 C CA . ASN A 1 92 ? -14.967 -0.985 15.906 1.00 84.25 92 ASN A CA 1
ATOM 702 C C . ASN A 1 92 ? -13.731 -0.192 15.425 1.00 84.25 92 ASN A C 1
ATOM 704 O O . ASN A 1 92 ? -13.245 0.699 16.124 1.00 84.25 92 ASN A O 1
ATOM 708 N N . GLY A 1 93 ? -13.203 -0.521 14.241 1.00 80.81 93 GLY A N 1
ATOM 709 C CA . GLY A 1 93 ? -12.031 0.139 13.656 1.00 80.81 93 GLY A CA 1
ATOM 710 C C . GLY A 1 93 ? -10.698 -0.345 14.227 1.00 80.81 93 GLY A C 1
ATOM 711 O O . GLY A 1 93 ? -9.675 0.324 14.065 1.00 80.81 93 GLY A O 1
ATOM 712 N N . ARG A 1 94 ? -10.696 -1.481 14.933 1.00 84.38 94 ARG A N 1
ATOM 713 C CA . ARG A 1 94 ? -9.472 -2.128 15.430 1.00 84.38 94 ARG A CA 1
ATOM 714 C C . ARG A 1 94 ? -8.922 -3.161 14.460 1.00 84.38 94 ARG A C 1
ATOM 716 O O . ARG A 1 94 ? -7.742 -3.487 14.558 1.00 84.38 94 ARG A O 1
ATOM 723 N N . ALA A 1 95 ? -9.729 -3.614 13.514 1.00 86.81 95 ALA A N 1
ATOM 724 C CA . ALA A 1 95 ? -9.300 -4.496 12.454 1.00 86.81 95 ALA A CA 1
ATOM 725 C C . ALA A 1 95 ? -9.711 -3.930 11.089 1.00 86.81 95 ALA A C 1
ATOM 727 O O . ALA A 1 95 ? -10.662 -3.155 10.958 1.00 86.81 95 ALA A O 1
ATOM 728 N N . ALA A 1 96 ? -8.899 -4.250 10.090 1.00 88.56 96 ALA A N 1
ATOM 729 C CA . ALA A 1 96 ? -9.069 -3.820 8.716 1.00 88.56 96 ALA A CA 1
ATOM 730 C C . ALA A 1 96 ? -8.872 -5.024 7.798 1.00 88.56 96 ALA A C 1
ATOM 732 O O . ALA A 1 96 ? -7.923 -5.799 7.953 1.00 88.56 96 ALA A O 1
ATOM 733 N N . ARG A 1 97 ? -9.778 -5.176 6.837 1.00 91.12 97 ARG A N 1
ATOM 734 C CA . ARG A 1 97 ? -9.744 -6.220 5.816 1.00 91.12 97 ARG A CA 1
ATOM 735 C C . ARG A 1 97 ? -9.824 -5.572 4.451 1.00 91.12 97 ARG A C 1
ATOM 737 O O . ARG A 1 97 ? -10.745 -4.801 4.201 1.00 91.12 97 ARG A O 1
ATOM 744 N N . ALA A 1 98 ? -8.900 -5.908 3.563 1.00 89.38 98 ALA A N 1
ATOM 745 C CA . ALA A 1 98 ? -8.907 -5.376 2.209 1.00 89.38 98 ALA A CA 1
ATOM 746 C C . ALA A 1 98 ? -8.755 -6.478 1.166 1.00 89.38 98 ALA A C 1
ATOM 748 O O . ALA A 1 98 ? -8.128 -7.504 1.415 1.00 89.38 98 ALA A O 1
ATOM 749 N N . ILE A 1 99 ? -9.316 -6.265 -0.019 1.00 89.62 99 ILE A N 1
ATOM 750 C CA . ILE A 1 99 ? -9.128 -7.143 -1.173 1.00 89.62 99 ILE A CA 1
ATOM 751 C C . ILE A 1 99 ? -8.702 -6.321 -2.379 1.00 89.62 99 ILE A C 1
ATOM 753 O O . ILE A 1 99 ? -9.252 -5.252 -2.651 1.00 89.62 99 ILE A O 1
ATOM 757 N N . PHE A 1 100 ? -7.721 -6.827 -3.116 1.00 88.69 100 PHE A N 1
ATOM 758 C CA . PHE A 1 100 ? -7.256 -6.185 -4.336 1.00 88.69 100 PHE A CA 1
ATOM 759 C C . PHE A 1 100 ? -8.366 -6.209 -5.387 1.00 88.69 100 PHE A C 1
ATOM 761 O O . PHE A 1 100 ? -8.881 -7.264 -5.753 1.00 88.69 100 PHE A O 1
ATOM 768 N N . LYS A 1 101 ? -8.715 -5.025 -5.884 1.00 88.94 101 LYS A N 1
ATOM 769 C CA . LYS A 1 101 ? -9.648 -4.831 -6.994 1.00 88.94 101 LYS A CA 1
ATOM 770 C C . LYS A 1 101 ? -8.903 -4.706 -8.317 1.00 88.94 101 LYS A C 1
ATOM 772 O O . LYS A 1 101 ? -9.363 -5.212 -9.336 1.00 88.94 101 LYS A O 1
ATOM 777 N N . SER A 1 102 ? -7.758 -4.027 -8.305 1.00 88.38 102 SER A N 1
ATOM 778 C CA . SER A 1 102 ? -6.888 -3.918 -9.471 1.00 88.38 102 SER A CA 1
ATOM 779 C C . SER A 1 102 ? -5.429 -3.727 -9.077 1.00 88.38 102 SER A C 1
ATOM 781 O O . SER A 1 102 ? -5.096 -3.210 -8.008 1.00 88.38 102 SER A O 1
ATOM 783 N N . LEU A 1 103 ? -4.556 -4.143 -9.989 1.00 89.12 103 LEU A N 1
ATOM 784 C CA . LEU A 1 103 ? -3.120 -3.937 -9.937 1.00 89.12 103 LEU A CA 1
ATOM 785 C C . LEU A 1 103 ? -2.671 -3.514 -11.331 1.00 89.12 103 LEU A C 1
ATOM 787 O O . LEU A 1 103 ? -2.919 -4.235 -12.299 1.00 89.12 103 LEU A O 1
ATOM 791 N N . VAL A 1 104 ? -2.032 -2.353 -11.429 1.00 92.06 104 VAL A N 1
ATOM 792 C CA . VAL A 1 104 ? -1.550 -1.778 -12.685 1.00 92.06 104 VAL A CA 1
ATOM 793 C C . VAL A 1 104 ? -0.062 -1.461 -12.568 1.00 92.06 104 VAL A C 1
ATOM 795 O O . VAL A 1 104 ? 0.390 -0.882 -11.578 1.00 92.06 104 VAL A O 1
ATOM 798 N N . LEU A 1 105 ? 0.703 -1.878 -13.571 1.00 91.19 105 LEU A N 1
ATOM 799 C CA . LEU A 1 105 ? 2.122 -1.568 -13.718 1.00 91.19 105 LEU A CA 1
ATOM 800 C C . LEU A 1 105 ? 2.314 -0.187 -14.378 1.00 91.19 105 LEU A C 1
ATOM 802 O O . LEU A 1 105 ? 1.406 0.291 -15.057 1.00 91.19 105 LEU A O 1
ATOM 806 N N . PRO A 1 106 ? 3.495 0.451 -14.265 1.00 93.75 106 PRO A N 1
ATOM 807 C CA . PRO A 1 106 ? 3.755 1.772 -14.848 1.00 93.75 106 PRO A CA 1
ATOM 808 C C . PRO A 1 106 ? 3.557 1.842 -16.366 1.00 93.75 106 PRO A C 1
ATOM 810 O O . PRO A 1 106 ? 3.254 2.900 -16.905 1.00 93.75 106 PRO A O 1
ATOM 813 N N . ASN A 1 107 ? 3.692 0.711 -17.062 1.00 92.56 107 ASN A N 1
ATOM 814 C CA . ASN A 1 107 ? 3.426 0.593 -18.498 1.00 92.56 107 ASN A CA 1
ATOM 815 C C . ASN A 1 107 ? 1.925 0.466 -18.844 1.00 92.56 107 ASN A C 1
ATOM 817 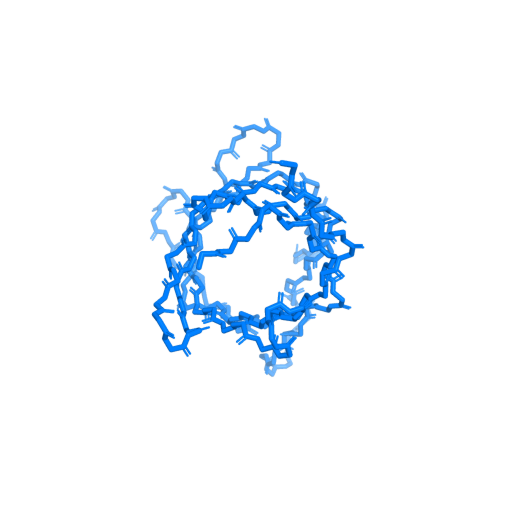O O . ASN A 1 107 ? 1.589 0.246 -20.005 1.00 92.56 107 ASN A O 1
ATOM 821 N N . GLY A 1 108 ? 1.030 0.547 -17.855 1.00 91.00 108 GLY A N 1
ATOM 822 C CA . GLY A 1 108 ? -0.419 0.407 -18.011 1.00 91.00 108 GLY A CA 1
ATOM 823 C C . GLY A 1 108 ? -0.933 -1.036 -18.023 1.00 91.00 108 GLY A C 1
ATOM 824 O O . GLY A 1 108 ? -2.146 -1.243 -18.052 1.00 91.00 108 GLY A O 1
ATOM 825 N N . ALA A 1 109 ? -0.058 -2.047 -17.975 1.00 88.88 109 ALA A N 1
ATOM 826 C CA . ALA A 1 109 ? -0.486 -3.441 -17.937 1.00 88.88 109 ALA A CA 1
ATOM 827 C C . ALA A 1 109 ? -1.185 -3.760 -16.609 1.00 88.88 109 ALA A C 1
ATOM 829 O O . ALA A 1 109 ? -0.667 -3.444 -15.535 1.00 88.88 109 ALA A O 1
ATOM 830 N N . SER A 1 110 ? -2.341 -4.424 -16.675 1.00 87.25 110 SER A N 1
ATOM 831 C CA . SER A 1 110 ? -3.038 -4.905 -15.483 1.00 87.25 110 SER A CA 1
ATOM 832 C C . SER A 1 110 ? -2.655 -6.347 -15.179 1.00 87.25 110 SER A C 1
ATOM 834 O O . SER A 1 110 ? -2.670 -7.197 -16.071 1.00 87.25 110 SER A O 1
ATOM 836 N N . LEU A 1 111 ? -2.315 -6.624 -13.919 1.00 80.69 111 LEU A N 1
ATOM 837 C CA . LEU A 1 111 ? -2.050 -7.983 -13.461 1.00 80.69 111 LEU A CA 1
ATOM 838 C C . LEU A 1 111 ? -3.271 -8.532 -12.715 1.00 80.69 111 LEU A C 1
ATOM 840 O O . LEU A 1 111 ? -3.778 -7.861 -11.811 1.00 80.69 111 LEU A O 1
ATOM 844 N N . PRO A 1 112 ? -3.719 -9.759 -13.028 1.00 73.25 112 PRO A N 1
ATOM 845 C CA . PRO A 1 112 ? -4.712 -10.437 -12.211 1.00 73.25 112 PRO A CA 1
ATOM 846 C C . PRO A 1 112 ? -4.098 -10.760 -10.844 1.00 73.25 112 PRO A C 1
ATOM 848 O O . PRO A 1 112 ? -3.074 -11.437 -10.756 1.00 73.25 112 PRO A O 1
ATOM 851 N N . ALA A 1 113 ? -4.724 -10.279 -9.772 1.00 70.06 113 ALA A N 1
ATOM 852 C CA . ALA A 1 113 ? -4.304 -10.551 -8.404 1.00 70.06 113 ALA A CA 1
ATOM 853 C C . ALA A 1 113 ? -5.536 -10.742 -7.513 1.00 70.06 113 ALA A C 1
ATOM 855 O O . ALA A 1 113 ? -6.411 -9.881 -7.481 1.00 70.06 113 ALA A O 1
ATOM 856 N N . V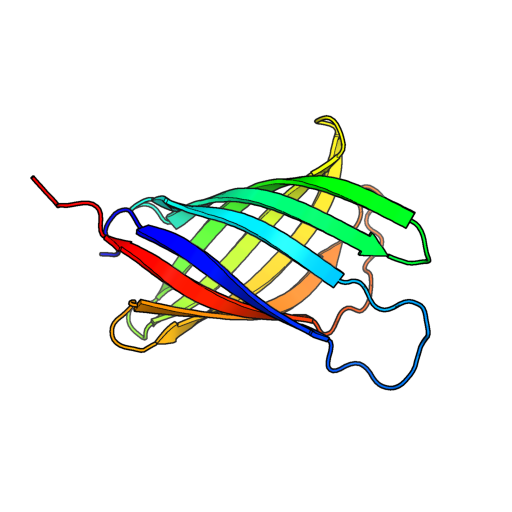AL A 1 114 ? -5.594 -11.860 -6.783 1.00 71.19 114 VAL A N 1
ATOM 857 C CA . VAL A 1 114 ? -6.628 -12.131 -5.771 1.00 71.19 114 VAL A CA 1
ATOM 858 C C . VAL A 1 114 ? -5.947 -12.220 -4.415 1.00 71.19 114 VAL A C 1
ATOM 860 O O . VAL A 1 114 ? -5.727 -13.293 -3.860 1.00 71.19 114 VAL A O 1
ATOM 863 N N . LEU A 1 115 ? -5.561 -11.055 -3.913 1.00 79.38 115 LEU A N 1
ATOM 864 C CA . LEU A 1 115 ? -4.889 -10.904 -2.632 1.00 79.38 115 LEU A CA 1
ATOM 865 C C . LEU A 1 115 ? -5.873 -10.297 -1.640 1.00 79.38 115 LEU A C 1
ATOM 867 O O . LEU A 1 115 ? -6.525 -9.297 -1.945 1.00 79.38 115 LEU A O 1
ATOM 871 N N . ALA A 1 116 ? -5.957 -10.897 -0.462 1.00 83.12 116 ALA A N 1
ATOM 872 C CA . ALA A 1 116 ? -6.651 -10.347 0.686 1.00 83.12 116 ALA A CA 1
ATOM 873 C C . ALA A 1 116 ? -5.630 -9.922 1.740 1.00 83.12 116 ALA A C 1
ATOM 875 O O . ALA A 1 116 ? -4.628 -10.604 1.945 1.00 83.12 116 ALA A O 1
ATOM 876 N N . ILE A 1 117 ? -5.894 -8.803 2.396 1.00 83.25 117 ILE A N 1
ATOM 877 C CA . ILE A 1 117 ? -5.113 -8.251 3.493 1.00 83.25 117 ILE A CA 1
ATOM 878 C C . ILE A 1 117 ? -5.963 -8.323 4.752 1.00 83.25 117 ILE A C 1
ATOM 880 O O . ILE A 1 117 ? -7.126 -7.921 4.737 1.00 83.25 117 ILE A O 1
ATOM 884 N N . GLU A 1 118 ? -5.353 -8.761 5.845 1.00 85.31 118 GLU A N 1
ATOM 885 C CA . GLU A 1 118 ? -5.897 -8.627 7.191 1.00 85.31 118 GLU A CA 1
ATOM 886 C C . GLU A 1 118 ? -4.907 -7.852 8.054 1.00 85.31 118 GLU A C 1
ATOM 888 O O . GLU A 1 118 ? -3.720 -8.190 8.118 1.00 85.31 118 GLU A O 1
ATOM 893 N N . ALA A 1 119 ? -5.383 -6.815 8.735 1.00 83.31 119 ALA A N 1
ATOM 894 C CA . ALA A 1 119 ? -4.572 -5.973 9.596 1.00 83.31 119 ALA A CA 1
ATOM 895 C C . ALA A 1 119 ? -5.260 -5.704 10.936 1.00 83.31 119 ALA A C 1
ATOM 897 O O . ALA A 1 119 ? -6.479 -5.579 11.022 1.00 83.31 119 ALA A O 1
ATOM 898 N N . GLN A 1 120 ? -4.450 -5.614 11.988 1.00 84.31 120 GLN A N 1
ATOM 899 C CA . GLN A 1 120 ? -4.870 -5.327 13.356 1.00 84.31 120 GLN A CA 1
ATOM 900 C C . GLN A 1 120 ? -4.205 -4.034 13.816 1.00 84.31 120 GLN A C 1
ATOM 902 O O . GLN A 1 120 ? -3.011 -3.818 13.596 1.00 84.31 120 GLN A O 1
ATOM 907 N N . LYS A 1 121 ? -4.967 -3.162 14.465 1.00 82.88 121 LYS A N 1
ATOM 908 C CA . LYS A 1 121 ? -4.471 -1.898 15.002 1.00 82.88 121 LYS A CA 1
ATOM 909 C C . LYS A 1 121 ? -3.541 -2.177 16.184 1.00 82.88 121 LYS A C 1
ATOM 911 O O . LYS A 1 121 ? -3.945 -2.820 17.149 1.00 82.88 121 LYS A O 1
ATOM 916 N N . VAL A 1 122 ? -2.302 -1.690 16.125 1.00 77.56 122 VAL A N 1
ATOM 917 C CA . VAL A 1 122 ? -1.286 -1.921 17.174 1.00 77.56 122 VAL A CA 1
ATOM 918 C C . VAL A 1 122 ? -1.138 -0.721 18.098 1.00 77.56 122 VAL A C 1
ATOM 920 O O . VAL A 1 122 ? -0.886 -0.895 19.287 1.00 77.56 122 VAL A O 1
ATOM 923 N N . PHE A 1 123 ? -1.381 0.491 17.595 1.00 65.88 123 PHE A N 1
ATOM 924 C CA . PHE A 1 123 ? -1.400 1.697 18.418 1.00 65.88 123 PHE A CA 1
ATOM 925 C C . PHE A 1 123 ? -2.597 2.575 18.053 1.00 65.88 123 PHE A C 1
ATOM 927 O O . PHE A 1 123 ? -2.822 2.900 16.885 1.00 65.88 123 PHE A O 1
ATOM 934 N N . SER A 1 124 ? -3.367 2.982 19.064 1.00 54.28 124 SER A N 1
ATOM 935 C CA . SER A 1 124 ? -4.286 4.110 18.930 1.00 54.28 124 SER A CA 1
ATOM 936 C C . SER A 1 124 ? -3.522 5.361 19.324 1.00 54.28 124 SER A C 1
ATOM 938 O O . SER A 1 124 ? -3.119 5.475 20.481 1.00 54.28 124 SER A O 1
ATOM 940 N N . GLY A 1 125 ? -3.309 6.290 18.388 1.00 48.94 125 GLY A N 1
ATOM 941 C CA . GLY A 1 125 ? -2.865 7.624 18.772 1.00 48.94 125 GLY A CA 1
ATOM 942 C C . GLY A 1 125 ? -3.839 8.165 19.817 1.00 48.94 125 GLY A C 1
ATOM 943 O O . GLY A 1 125 ? -5.054 8.108 19.608 1.00 48.94 125 GLY A O 1
ATOM 944 N N . LYS A 1 126 ? -3.331 8.614 20.970 1.00 34.50 126 LYS A N 1
ATOM 945 C CA . LYS A 1 126 ? -4.146 9.412 21.886 1.00 34.50 126 LYS A CA 1
ATOM 946 C C . LYS A 1 126 ? -4.489 10.696 21.136 1.00 34.50 126 LYS A C 1
ATOM 948 O O . LYS A 1 126 ? -3.584 11.392 20.687 1.00 34.50 126 LYS A O 1
ATOM 953 N N . SER A 1 127 ? -5.777 10.964 20.953 1.00 40.59 127 SER A N 1
ATOM 954 C CA . SER A 1 127 ? -6.231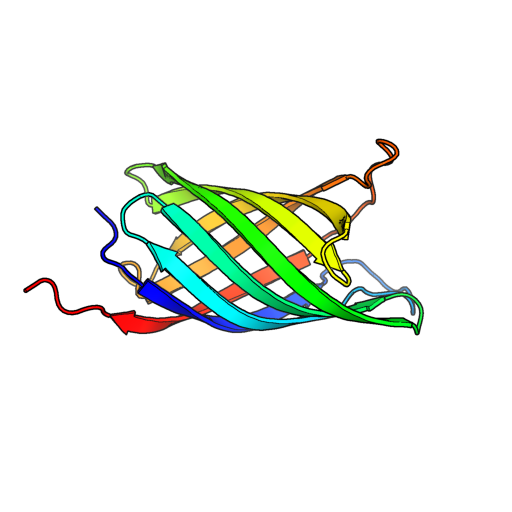 12.332 20.745 1.00 40.59 127 SER A CA 1
ATOM 955 C C . SER A 1 127 ? -5.939 13.069 22.048 1.00 40.59 127 SER A C 1
ATOM 957 O O . SER A 1 127 ? -6.575 12.774 23.062 1.00 40.59 127 SER A O 1
ATOM 959 N N . GLU A 1 128 ? -4.907 13.901 22.038 1.00 34.38 128 GLU A N 1
ATOM 960 C CA . GLU A 1 128 ? -4.721 14.934 23.056 1.00 34.38 128 GLU A CA 1
ATOM 961 C C . GLU A 1 128 ? -5.658 16.108 22.754 1.00 34.38 128 GLU A C 1
ATOM 963 O O . GLU A 1 128 ? -5.829 16.420 21.550 1.00 34.38 128 GLU A O 1
#

pLDDT: mean 78.83, std 17.2, range [34.38, 96.38]

Foldseek 3Di:
DAAWFKKQWPAKDFPDPDDPFAKGKRWPTWIAHPQQKIWGWIWIDGPNDIFIKIKIWGWDADPQQKIKIWMFIDGVNHGFKIWIWIKGADPVNQKIKIFTPWIAGPVRDTDDTTMMIIIGTPDGPDPD

Radius of gyration: 14.42 Å; chains: 1; bounding box: 35×38×42 Å